Protein AF-A0A7V8VZQ3-F1 (afdb_monomer_lite)

Secondary structure (DSSP, 8-state):
-EEEEEEEEEEETTEEEEEEEEEEE-TTSTTPPPEEEEEEEESSHHHHHHHTT---HHHHHHHHHHHHHS---------------TTTHHHHHTSSS-S-----SSSSS---

Foldseek 3Di:
DDKDKAKEWDDDDPAIKIKIWIWADDPVDPPDDIHTPFIAIGSDQVVRCVRRVNPDPVNSVVNVVCRVPDDPDPDPPPPPPPPDDPPVVVVVVVVPPPPDDDDDDDDPDDPD

pLDDT: mean 75.39, std 21.77, range [37.72, 96.19]

Radius of gyration: 25.15 Å; chains: 1; bounding box: 45×66×48 Å

Sequence (112 aa):
MEKFYKAYSKPVGNRKYYFVKSYIRFPEYKNVDDLLMGYAMHINFNRACDIAGINNMHVRQRLLEQIETAPETRLVNIFRPVKPSHNFIRSLRNSFSLLNARSLSRFWKTAG

Structure (mmCIF, N/CA/C/O backbone):
data_AF-A0A7V8VZQ3-F1
#
_entry.id   AF-A0A7V8VZQ3-F1
#
loop_
_atom_site.group_PDB
_atom_site.id
_atom_site.type_symbol
_atom_site.label_atom_id
_atom_site.label_alt_id
_atom_site.label_comp_id
_atom_site.label_asym_id
_atom_site.label_entity_id
_atom_site.label_seq_id
_atom_site.pdbx_PDB_ins_code
_atom_site.Cartn_x
_atom_site.Cartn_y
_atom_site.Cartn_z
_atom_site.occupancy
_atom_site.B_iso_or_equiv
_atom_site.auth_seq_id
_atom_site.auth_comp_id
_atom_site.auth_asym_id
_atom_site.auth_atom_id
_atom_site.pdbx_PDB_model_num
ATOM 1 N N . MET A 1 1 ? -16.070 -0.155 13.270 1.00 82.56 1 MET A N 1
ATOM 2 C CA . MET A 1 1 ? -15.123 -0.782 12.305 1.00 82.56 1 MET A CA 1
ATOM 3 C C . MET A 1 1 ? -14.611 0.240 11.290 1.00 82.56 1 MET A C 1
ATOM 5 O O . MET A 1 1 ? -15.400 0.822 10.554 1.00 82.56 1 MET A O 1
ATOM 9 N N . GLU A 1 2 ? -13.298 0.449 11.234 1.00 88.75 2 GLU A N 1
ATOM 10 C CA . GLU A 1 2 ? -12.650 1.449 10.375 1.00 88.75 2 GLU A CA 1
ATOM 11 C C . GLU A 1 2 ? -11.685 0.783 9.392 1.00 88.75 2 GLU A C 1
ATOM 13 O O . GLU A 1 2 ? -10.907 -0.091 9.770 1.00 88.75 2 GLU A O 1
ATOM 18 N N . LYS A 1 3 ? -11.715 1.196 8.119 1.00 91.69 3 LYS A N 1
ATOM 19 C CA . LYS A 1 3 ? -10.774 0.716 7.098 1.00 91.69 3 LYS A CA 1
ATOM 20 C C . LYS A 1 3 ? -9.634 1.705 6.943 1.00 91.69 3 LYS A C 1
ATOM 22 O O . LYS A 1 3 ? -9.875 2.889 6.715 1.00 91.69 3 LYS A O 1
ATOM 27 N N . PHE A 1 4 ? -8.407 1.210 6.979 1.00 91.81 4 PHE A N 1
ATOM 28 C CA . PHE A 1 4 ? -7.231 2.024 6.714 1.00 91.81 4 PHE A CA 1
ATOM 29 C C . PHE A 1 4 ? -6.284 1.310 5.754 1.00 91.81 4 PHE A C 1
ATOM 31 O O . PHE A 1 4 ? -6.281 0.085 5.629 1.00 91.81 4 PHE A O 1
ATOM 38 N N . TYR A 1 5 ? -5.486 2.093 5.040 1.00 94.00 5 TYR A N 1
ATOM 39 C CA . TYR A 1 5 ? -4.672 1.602 3.937 1.00 94.00 5 TYR A CA 1
ATOM 40 C C . TYR A 1 5 ? -3.254 2.130 4.077 1.00 94.00 5 TYR A C 1
ATOM 42 O O . TYR A 1 5 ? -3.042 3.256 4.523 1.00 94.00 5 TYR A O 1
ATOM 50 N N . LYS A 1 6 ? -2.279 1.312 3.693 1.00 93.19 6 LYS A N 1
ATOM 51 C CA . LYS A 1 6 ? -0.873 1.706 3.622 1.00 93.19 6 LYS A CA 1
ATOM 52 C C . LYS A 1 6 ? -0.339 1.325 2.254 1.00 93.19 6 LYS A C 1
ATOM 54 O O . LYS A 1 6 ? -0.538 0.194 1.810 1.00 93.19 6 LYS A O 1
ATOM 59 N N . ALA A 1 7 ? 0.360 2.249 1.613 1.00 93.88 7 ALA A N 1
ATOM 60 C CA . ALA A 1 7 ? 1.053 1.985 0.368 1.00 93.88 7 ALA A CA 1
ATOM 61 C C . ALA A 1 7 ? 2.485 2.510 0.444 1.00 93.88 7 ALA A C 1
ATOM 63 O O . ALA A 1 7 ? 2.756 3.514 1.097 1.00 93.88 7 ALA A O 1
ATOM 64 N N . TYR A 1 8 ? 3.409 1.796 -0.184 1.00 93.62 8 TYR A N 1
ATOM 65 C CA . TYR A 1 8 ? 4.796 2.222 -0.324 1.00 93.62 8 TYR A CA 1
ATOM 66 C C . TYR A 1 8 ? 5.370 1.660 -1.618 1.00 93.62 8 TY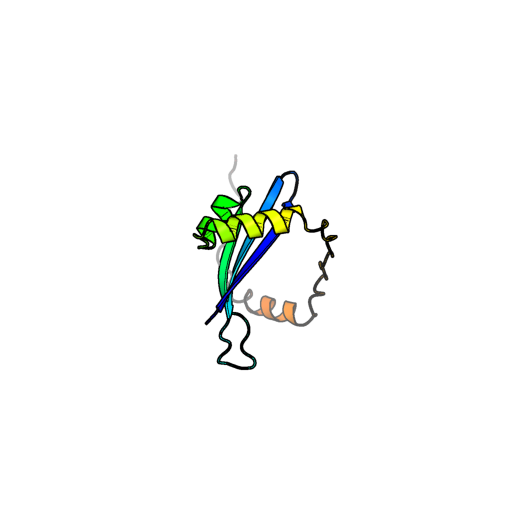R A C 1
ATOM 68 O O . TYR A 1 8 ? 4.929 0.619 -2.110 1.00 93.62 8 TYR A O 1
ATOM 76 N N . SER A 1 9 ? 6.383 2.327 -2.164 1.00 93.00 9 SER A N 1
ATOM 77 C CA . SER A 1 9 ? 7.144 1.795 -3.291 1.00 93.00 9 SER A CA 1
ATOM 78 C C . SER A 1 9 ? 8.546 1.404 -2.870 1.00 93.00 9 SER A C 1
ATOM 80 O O . SER A 1 9 ? 9.155 2.086 -2.048 1.00 93.00 9 SER A O 1
ATOM 82 N N . LYS A 1 10 ? 9.074 0.329 -3.455 1.00 90.56 10 LYS A N 1
ATOM 83 C CA . LYS A 1 10 ? 10.493 -0.014 -3.329 1.00 90.56 10 LYS A CA 1
ATOM 84 C C . LYS A 1 10 ? 11.090 -0.342 -4.694 1.00 90.56 10 LYS A C 1
ATOM 86 O O . LYS A 1 10 ? 10.444 -1.055 -5.471 1.00 90.56 10 LYS A O 1
ATOM 91 N N . PRO A 1 11 ? 12.310 0.134 -4.986 1.00 90.38 11 PRO A N 1
ATOM 92 C CA . PRO A 1 11 ? 13.079 -0.390 -6.102 1.00 90.38 11 PRO A CA 1
ATOM 93 C C . PRO A 1 11 ? 13.518 -1.822 -5.768 1.00 90.38 11 PRO A C 1
ATOM 95 O O . PRO A 1 11 ? 14.072 -2.082 -4.700 1.00 90.38 11 PRO A O 1
ATOM 98 N N . VAL A 1 12 ? 13.238 -2.765 -6.664 1.00 88.19 12 VAL A N 1
ATOM 99 C CA . VAL A 1 12 ? 13.711 -4.152 -6.573 1.00 88.19 12 VAL A CA 1
ATOM 100 C C . VAL A 1 12 ? 14.389 -4.477 -7.900 1.00 88.19 12 VAL A C 1
ATOM 102 O O . VAL A 1 12 ? 13.730 -4.629 -8.932 1.00 88.19 12 VAL A O 1
ATOM 105 N N . GLY A 1 13 ? 15.723 -4.522 -7.887 1.00 86.12 13 GLY A N 1
ATOM 106 C CA . GLY A 1 13 ? 16.524 -4.574 -9.110 1.00 86.12 13 GLY A CA 1
ATOM 107 C C . GLY A 1 13 ? 16.343 -3.301 -9.941 1.00 86.12 13 GLY A C 1
ATOM 108 O O . GLY A 1 13 ? 16.444 -2.201 -9.410 1.00 86.12 13 GLY A O 1
ATOM 109 N N . ASN A 1 14 ? 16.028 -3.455 -11.231 1.00 88.44 14 ASN A N 1
ATOM 110 C CA . ASN A 1 14 ? 15.830 -2.336 -12.163 1.00 88.44 14 ASN A CA 1
ATOM 111 C C . ASN A 1 14 ? 14.354 -1.909 -12.323 1.00 88.44 14 ASN A C 1
ATOM 113 O O . ASN A 1 14 ? 13.985 -1.292 -13.319 1.00 88.44 14 ASN A O 1
ATOM 117 N N . ARG A 1 15 ? 13.465 -2.317 -11.406 1.00 89.88 15 ARG A N 1
ATOM 118 C CA . ARG A 1 15 ? 12.024 -2.020 -11.489 1.00 89.88 15 ARG A CA 1
ATOM 119 C C . ARG A 1 15 ? 11.490 -1.496 -10.158 1.00 89.88 15 ARG A C 1
ATOM 121 O O . ARG A 1 15 ? 11.838 -2.004 -9.093 1.00 89.88 15 ARG A O 1
ATOM 128 N N . LYS A 1 16 ? 10.603 -0.499 -10.224 1.00 90.94 16 LYS A N 1
ATOM 129 C CA . LYS A 1 16 ? 9.857 0.023 -9.070 1.00 90.94 16 LYS A CA 1
ATOM 130 C C . LYS A 1 16 ? 8.623 -0.846 -8.841 1.00 90.94 16 LYS A C 1
ATOM 132 O O . LYS A 1 16 ? 7.818 -1.030 -9.751 1.00 90.94 16 LYS A O 1
ATOM 137 N N . TYR A 1 17 ? 8.482 -1.381 -7.634 1.00 94.12 17 TYR A N 1
ATOM 138 C CA . TYR A 1 17 ? 7.304 -2.138 -7.222 1.00 94.12 17 TYR A CA 1
ATOM 139 C C . TYR A 1 17 ? 6.483 -1.333 -6.227 1.00 94.12 17 TYR A C 1
ATOM 141 O O . TYR A 1 17 ? 7.034 -0.691 -5.331 1.00 94.12 17 TYR A O 1
ATOM 149 N N . TYR A 1 18 ? 5.166 -1.421 -6.369 1.00 94.44 18 TYR A N 1
ATOM 150 C CA . TYR A 1 18 ? 4.194 -0.854 -5.450 1.00 94.44 18 TYR A CA 1
ATOM 151 C C . TYR A 1 18 ? 3.659 -1.948 -4.542 1.00 94.44 18 TYR A C 1
ATOM 153 O O . TYR A 1 18 ? 3.242 -3.015 -4.997 1.00 94.44 18 TYR A O 1
ATOM 161 N N . PHE A 1 19 ? 3.672 -1.655 -3.252 1.00 95.00 19 PHE A N 1
ATOM 162 C CA . PHE A 1 19 ? 3.153 -2.505 -2.202 1.00 95.00 19 PHE A CA 1
ATOM 163 C C . PHE A 1 19 ? 1.946 -1.813 -1.602 1.00 95.00 19 PHE A C 1
ATOM 165 O O . PHE A 1 19 ? 2.044 -0.665 -1.169 1.00 95.00 19 PHE A O 1
ATOM 172 N N . VAL A 1 20 ? 0.820 -2.513 -1.566 1.00 95.75 20 VAL A N 1
ATOM 173 C CA . VAL A 1 20 ? -0.452 -1.982 -1.078 1.00 95.75 20 VAL A CA 1
ATOM 174 C C . VAL A 1 20 ? -1.000 -2.940 -0.030 1.00 95.75 20 VAL A C 1
ATOM 176 O O . VAL A 1 20 ? -1.055 -4.149 -0.254 1.00 95.75 20 VAL A O 1
ATOM 179 N N . LYS A 1 21 ? -1.372 -2.405 1.132 1.00 95.00 21 LYS A N 1
ATOM 180 C CA . LYS A 1 21 ? -1.948 -3.140 2.261 1.00 95.00 21 LYS A CA 1
ATOM 181 C C . LYS A 1 21 ? -3.255 -2.483 2.685 1.00 95.00 21 LYS A C 1
ATOM 183 O O . LYS A 1 21 ? -3.277 -1.282 2.956 1.00 95.00 21 LYS A O 1
ATOM 188 N N . SER A 1 22 ? -4.320 -3.268 2.773 1.00 94.38 22 SER A N 1
ATOM 189 C CA . SER A 1 22 ? -5.606 -2.858 3.333 1.00 94.38 22 SER A CA 1
ATOM 190 C C . SER A 1 22 ? -5.813 -3.522 4.681 1.00 94.38 22 SER A C 1
ATOM 192 O O . SER A 1 22 ? -5.652 -4.738 4.808 1.00 94.38 22 SER A O 1
ATOM 194 N N . TYR A 1 23 ? -6.220 -2.738 5.660 1.00 94.25 23 TYR A N 1
ATOM 195 C CA . TYR A 1 23 ? -6.426 -3.184 7.021 1.00 94.25 23 TYR A CA 1
ATOM 196 C C . TYR A 1 23 ? -7.799 -2.779 7.527 1.00 94.25 23 TYR A C 1
ATOM 198 O O . TYR A 1 23 ? -8.444 -1.868 6.992 1.00 94.25 23 TYR A O 1
ATOM 206 N N . ILE A 1 24 ? -8.214 -3.440 8.598 1.00 93.69 24 ILE A N 1
ATOM 207 C CA . ILE A 1 24 ? -9.442 -3.127 9.294 1.00 93.69 24 ILE A CA 1
ATOM 208 C C . ILE A 1 24 ? -9.199 -3.091 10.797 1.00 93.69 24 ILE A C 1
ATOM 210 O O . ILE A 1 24 ? -8.578 -3.986 11.370 1.00 93.69 24 ILE A O 1
ATOM 214 N N . ARG A 1 25 ? -9.662 -2.009 11.416 1.00 92.19 25 ARG A N 1
ATOM 215 C CA . ARG A 1 25 ? -9.531 -1.743 12.841 1.00 92.19 25 ARG A CA 1
ATOM 216 C C . ARG A 1 25 ? -10.893 -1.832 13.507 1.00 92.19 25 ARG A C 1
ATOM 218 O O . ARG A 1 25 ? -11.884 -1.300 12.994 1.00 92.19 25 ARG A O 1
ATOM 225 N N . PHE A 1 26 ? -10.924 -2.469 14.668 1.00 91.88 26 PHE A N 1
ATOM 226 C CA . PHE A 1 26 ? -12.104 -2.546 15.518 1.00 91.88 26 PHE A CA 1
ATOM 227 C C . PHE A 1 26 ? -11.886 -1.659 16.743 1.00 91.88 26 PHE A C 1
ATOM 229 O O . PHE A 1 26 ? -11.281 -2.114 17.714 1.00 91.88 26 PHE A O 1
ATOM 236 N N . PRO A 1 27 ? -12.309 -0.382 16.706 1.00 87.25 27 PRO A N 1
ATOM 237 C CA . PRO A 1 27 ? -12.143 0.519 17.847 1.00 87.25 27 PRO A CA 1
ATOM 238 C C . PRO A 1 27 ? -12.875 0.029 19.106 1.00 87.25 27 PRO A C 1
ATOM 240 O O . PRO A 1 27 ? -12.548 0.455 20.210 1.00 87.25 27 PRO A O 1
ATOM 243 N N . GLU A 1 28 ? -13.846 -0.871 18.946 1.00 90.56 28 GLU A N 1
ATOM 244 C CA . GLU A 1 28 ? -14.650 -1.443 20.020 1.00 90.56 28 GLU A CA 1
ATOM 245 C C . GLU A 1 28 ? -13.836 -2.381 20.936 1.00 90.56 28 GLU A C 1
ATOM 247 O O . GLU A 1 28 ? -14.174 -2.538 22.109 1.00 90.56 28 GLU A O 1
ATOM 252 N N . TYR A 1 29 ? -12.732 -2.959 20.444 1.00 87.25 29 TYR A N 1
ATOM 253 C CA . TYR A 1 29 ? -11.863 -3.843 21.223 1.00 87.25 29 TYR A CA 1
ATOM 254 C C . TYR A 1 29 ? -10.529 -3.162 21.548 1.00 87.25 29 TYR A C 1
ATOM 256 O O . TYR A 1 29 ? -9.740 -2.822 20.666 1.00 87.25 29 TYR A O 1
ATOM 264 N N . LYS A 1 30 ? -10.237 -2.993 22.843 1.00 81.94 30 LYS A N 1
ATOM 265 C CA . LYS A 1 30 ? -8.919 -2.530 23.301 1.00 81.94 30 LYS A CA 1
ATOM 266 C C . LYS A 1 30 ? -7.908 -3.678 23.193 1.00 81.94 30 LYS A C 1
ATOM 268 O O . LYS A 1 30 ? -8.218 -4.797 23.585 1.00 81.94 30 LYS A O 1
ATOM 273 N N . ASN A 1 31 ? -6.698 -3.376 22.716 1.00 85.06 31 ASN A N 1
ATOM 274 C CA . ASN A 1 31 ? -5.572 -4.315 22.548 1.00 85.06 31 ASN A CA 1
ATOM 275 C C . ASN A 1 31 ? -5.737 -5.381 21.453 1.00 85.06 31 ASN A C 1
ATOM 277 O O . ASN A 1 31 ? -5.055 -6.402 21.493 1.00 85.06 31 ASN A O 1
ATOM 281 N N . VAL A 1 32 ? -6.618 -5.159 20.480 1.00 86.44 32 VAL A N 1
ATOM 282 C CA . VAL A 1 32 ? -6.670 -6.001 19.281 1.00 86.44 32 VAL A CA 1
ATOM 283 C C . VAL A 1 32 ? -5.857 -5.330 18.185 1.00 86.44 32 VAL A C 1
ATOM 285 O O . VAL A 1 32 ? -6.088 -4.163 17.862 1.00 86.44 32 VAL A O 1
ATOM 288 N N . ASP A 1 33 ? -4.897 -6.074 17.641 1.00 89.56 33 ASP A N 1
ATOM 289 C CA . ASP A 1 33 ? -4.106 -5.630 16.502 1.00 89.56 33 ASP A CA 1
ATOM 290 C C . ASP A 1 33 ? -4.984 -5.448 15.263 1.00 89.56 33 ASP A C 1
ATOM 292 O O . ASP A 1 33 ? -5.993 -6.129 15.058 1.00 89.56 33 ASP A O 1
ATOM 296 N N . ASP A 1 34 ? -4.566 -4.533 14.399 1.00 91.69 34 ASP A N 1
ATOM 297 C CA . ASP A 1 34 ? -5.261 -4.287 13.150 1.00 91.69 34 ASP A CA 1
ATOM 298 C C . ASP A 1 34 ? -5.213 -5.519 12.233 1.00 91.69 34 ASP A C 1
ATOM 300 O O . ASP A 1 34 ? -4.142 -6.056 11.927 1.00 91.69 34 ASP A O 1
ATOM 304 N N . LEU A 1 35 ? -6.368 -5.933 11.714 1.00 92.31 35 LEU A N 1
ATOM 305 C CA . LEU A 1 35 ? -6.448 -7.096 10.837 1.00 92.31 35 LEU A CA 1
ATOM 306 C C . LEU A 1 35 ? -6.075 -6.715 9.404 1.00 92.31 35 LEU A C 1
ATOM 308 O O . LEU A 1 35 ? -6.675 -5.825 8.799 1.00 92.31 35 LEU A O 1
ATOM 312 N N . LEU A 1 36 ? -5.095 -7.417 8.834 1.00 93.75 36 LEU A N 1
ATOM 313 C CA . LEU A 1 36 ? -4.738 -7.294 7.422 1.00 93.75 36 LEU A CA 1
ATOM 314 C C . LEU A 1 36 ? -5.797 -8.002 6.566 1.00 93.75 36 LEU A C 1
ATOM 316 O O . LEU A 1 36 ? -5.879 -9.225 6.558 1.00 93.75 36 LEU A O 1
ATOM 320 N N . MET A 1 37 ? -6.576 -7.225 5.820 1.00 93.56 37 MET A N 1
ATOM 321 C CA . MET A 1 37 ? -7.637 -7.735 4.944 1.00 93.56 37 MET A CA 1
ATOM 322 C C . MET A 1 37 ? -7.142 -8.080 3.541 1.00 93.56 37 MET A C 1
ATOM 324 O O . MET A 1 37 ? -7.724 -8.922 2.866 1.00 93.56 37 MET A O 1
ATOM 328 N N . GLY A 1 38 ? -6.090 -7.407 3.081 1.00 93.00 38 GLY A N 1
ATOM 329 C CA . GLY A 1 38 ? -5.658 -7.483 1.692 1.00 93.00 38 GLY A CA 1
ATOM 330 C C . GLY A 1 38 ? -4.241 -6.969 1.526 1.00 93.00 38 GLY A C 1
ATOM 331 O O . GLY A 1 38 ? -3.824 -6.003 2.170 1.00 93.00 38 GLY A O 1
ATOM 332 N N . TYR A 1 39 ? -3.484 -7.646 0.673 1.00 95.19 39 TYR A N 1
ATOM 333 C CA . TYR A 1 39 ? -2.101 -7.312 0.380 1.00 95.19 39 TYR A CA 1
ATOM 334 C C . TYR A 1 39 ? -1.787 -7.610 -1.077 1.00 95.19 39 TYR A C 1
ATOM 336 O O . TYR A 1 39 ? -2.155 -8.659 -1.599 1.00 95.19 39 TYR A O 1
ATOM 344 N N . ALA A 1 40 ? -1.058 -6.697 -1.708 1.00 96.19 40 ALA A N 1
ATOM 345 C CA . ALA A 1 40 ? -0.592 -6.866 -3.067 1.00 96.19 40 ALA A CA 1
ATOM 346 C C . ALA A 1 40 ? 0.784 -6.241 -3.269 1.00 96.19 40 ALA A C 1
ATOM 348 O O . ALA A 1 40 ? 1.116 -5.201 -2.694 1.00 96.19 40 ALA A O 1
ATOM 349 N N . MET A 1 41 ? 1.551 -6.863 -4.158 1.00 94.19 41 MET A N 1
ATOM 350 C CA . MET A 1 41 ? 2.793 -6.337 -4.702 1.00 94.19 41 MET A CA 1
ATOM 351 C C . MET A 1 41 ? 2.703 -6.399 -6.222 1.00 94.19 41 MET A C 1
ATOM 353 O O . MET A 1 41 ? 2.502 -7.474 -6.785 1.00 94.19 41 MET A O 1
ATOM 357 N N . HIS A 1 42 ? 2.850 -5.261 -6.897 1.00 96.12 42 HIS A N 1
ATOM 358 C CA . HIS A 1 42 ? 2.812 -5.224 -8.355 1.00 96.12 42 HIS A CA 1
ATOM 359 C C . HIS A 1 42 ? 3.588 -4.023 -8.919 1.00 96.12 42 HIS A C 1
ATOM 361 O O . HIS A 1 42 ? 3.750 -3.004 -8.255 1.00 96.12 42 HIS A O 1
ATOM 367 N N . ILE A 1 43 ? 4.074 -4.134 -10.160 1.00 95.25 43 ILE A N 1
ATOM 368 C CA . ILE A 1 43 ? 4.810 -3.054 -10.856 1.00 95.25 43 ILE A CA 1
ATOM 369 C C . ILE A 1 43 ? 3.865 -1.903 -11.235 1.00 95.25 43 ILE A C 1
ATOM 371 O O . ILE A 1 43 ? 4.241 -0.740 -11.237 1.00 95.25 43 ILE A O 1
ATOM 375 N N . ASN A 1 44 ? 2.614 -2.234 -11.547 1.00 95.25 44 ASN A N 1
ATOM 376 C CA . ASN A 1 44 ? 1.534 -1.275 -11.773 1.00 95.25 44 ASN A CA 1
ATOM 377 C C . ASN A 1 44 ? 0.736 -1.066 -10.475 1.00 95.25 44 ASN A C 1
ATOM 379 O O . ASN A 1 44 ? 0.170 -2.031 -9.956 1.00 95.25 44 ASN A O 1
ATOM 383 N N . PHE A 1 45 ? 0.677 0.181 -9.998 1.00 94.31 45 PHE A N 1
ATOM 384 C CA . PHE A 1 45 ? -0.021 0.585 -8.776 1.00 94.31 45 PHE A CA 1
ATOM 385 C C . PHE A 1 45 ? -1.516 0.248 -8.795 1.00 94.31 45 PHE A C 1
ATOM 387 O O . PHE A 1 45 ? -2.014 -0.351 -7.846 1.00 94.31 45 PHE A O 1
ATOM 394 N N . ASN A 1 46 ? -2.220 0.544 -9.891 1.00 95.25 46 ASN A N 1
ATOM 395 C CA . ASN A 1 46 ? -3.659 0.285 -9.990 1.00 95.25 46 ASN A CA 1
ATOM 396 C C . ASN A 1 46 ? -3.966 -1.201 -9.821 1.00 95.25 46 ASN A C 1
ATOM 398 O O . ASN A 1 46 ? -4.851 -1.566 -9.054 1.00 95.25 46 ASN A O 1
ATOM 402 N N . ARG A 1 47 ? -3.147 -2.058 -10.437 1.00 95.94 47 ARG A N 1
ATOM 403 C CA . ARG A 1 47 ? -3.292 -3.509 -10.306 1.00 95.94 47 ARG A CA 1
ATOM 404 C C . ARG A 1 47 ? -2.959 -4.009 -8.900 1.00 95.94 47 ARG A C 1
ATOM 406 O O . ARG A 1 47 ? -3.593 -4.948 -8.431 1.00 95.94 47 ARG A O 1
ATOM 413 N N . ALA A 1 48 ? -2.011 -3.377 -8.202 1.00 95.62 48 ALA A N 1
ATOM 414 C CA . ALA A 1 48 ? -1.793 -3.654 -6.781 1.00 95.62 48 ALA A CA 1
ATOM 415 C C . ALA A 1 48 ? -3.028 -3.270 -5.944 1.00 95.62 48 ALA A C 1
ATOM 417 O O . ALA A 1 48 ? -3.441 -4.034 -5.077 1.00 95.62 48 ALA A O 1
ATOM 418 N N . CYS A 1 49 ? -3.658 -2.127 -6.223 1.00 95.25 49 CYS A N 1
ATOM 419 C CA . CYS A 1 49 ? -4.892 -1.721 -5.550 1.00 95.25 49 CYS A CA 1
ATOM 420 C C . CYS A 1 49 ? -6.063 -2.671 -5.828 1.00 95.25 49 CYS A C 1
ATOM 422 O O . CYS A 1 49 ? -6.811 -2.965 -4.898 1.00 95.25 49 CYS A O 1
ATOM 424 N N . ASP A 1 50 ? -6.202 -3.169 -7.060 1.00 96.00 50 ASP A N 1
ATOM 425 C CA . ASP A 1 50 ? -7.235 -4.146 -7.428 1.00 96.00 50 ASP A CA 1
ATOM 426 C C . ASP A 1 50 ? -7.070 -5.448 -6.627 1.00 96.00 50 ASP A C 1
ATOM 428 O O . ASP A 1 50 ? -8.019 -5.921 -6.006 1.00 96.00 50 ASP A O 1
ATOM 432 N N . ILE A 1 51 ? -5.847 -5.992 -6.566 1.00 94.94 51 ILE A N 1
ATOM 433 C CA . ILE A 1 51 ? -5.543 -7.226 -5.818 1.00 94.94 51 ILE A CA 1
ATOM 434 C C . ILE A 1 51 ? -5.740 -7.023 -4.307 1.00 94.94 51 ILE A C 1
ATOM 436 O O . ILE A 1 51 ? -6.220 -7.918 -3.618 1.00 94.94 51 ILE A O 1
ATOM 440 N N . ALA A 1 52 ? -5.404 -5.841 -3.783 1.00 93.50 52 ALA A N 1
ATOM 441 C CA . ALA A 1 52 ? -5.622 -5.494 -2.380 1.00 93.50 52 ALA A CA 1
ATOM 442 C C . ALA A 1 52 ? -7.088 -5.131 -2.052 1.00 93.50 52 ALA A C 1
ATOM 444 O O . ALA A 1 52 ? -7.378 -4.780 -0.910 1.00 93.50 52 ALA A O 1
ATOM 445 N N . GLY A 1 53 ? -8.010 -5.180 -3.023 1.00 93.38 53 GLY A N 1
ATOM 446 C CA . GLY A 1 53 ? -9.436 -4.910 -2.813 1.00 93.38 53 GLY A CA 1
ATOM 447 C C . GLY A 1 53 ? -9.786 -3.436 -2.568 1.00 93.38 53 GLY A C 1
ATOM 448 O O . GLY A 1 53 ? -10.830 -3.130 -1.987 1.00 93.38 53 GLY A O 1
ATOM 449 N N . ILE A 1 54 ? -8.927 -2.496 -2.979 1.00 93.75 54 ILE A N 1
ATOM 450 C CA . ILE A 1 54 ? -9.153 -1.054 -2.809 1.00 93.75 54 ILE A CA 1
ATOM 451 C C . ILE A 1 54 ? -9.831 -0.504 -4.060 1.00 93.75 54 ILE A C 1
ATOM 453 O O . ILE A 1 54 ? -9.151 -0.073 -4.981 1.00 93.75 54 ILE A O 1
ATOM 457 N N . ASN A 1 55 ? -11.161 -0.458 -4.105 1.00 92.12 55 ASN A N 1
ATOM 458 C CA . ASN A 1 55 ? -11.893 -0.016 -5.307 1.00 92.12 55 ASN A CA 1
ATOM 459 C C . ASN A 1 55 ? -12.167 1.499 -5.364 1.00 92.12 55 ASN A C 1
ATOM 461 O O . ASN A 1 55 ? -12.556 2.019 -6.404 1.00 92.12 55 ASN A O 1
ATOM 465 N N . ASN A 1 56 ? -11.961 2.229 -4.264 1.00 93.19 56 ASN A N 1
ATOM 466 C CA . ASN A 1 56 ? -12.258 3.661 -4.197 1.00 93.19 56 ASN A CA 1
ATOM 467 C C . ASN A 1 56 ? -11.139 4.501 -4.847 1.00 93.19 56 ASN A C 1
ATOM 469 O O . ASN A 1 56 ? -10.010 4.520 -4.351 1.00 93.19 56 ASN A O 1
ATOM 473 N N . MET A 1 57 ? -11.466 5.232 -5.918 1.00 93.62 57 MET A N 1
ATOM 474 C CA . MET A 1 57 ? -10.513 6.071 -6.659 1.00 93.62 57 MET A CA 1
ATOM 475 C C . MET A 1 57 ? -9.862 7.169 -5.811 1.00 93.62 57 MET A C 1
ATOM 477 O O . MET A 1 57 ? -8.652 7.358 -5.907 1.00 93.62 57 MET A O 1
ATOM 481 N N . HIS A 1 58 ? -10.613 7.849 -4.939 1.00 94.38 58 HIS A N 1
ATOM 482 C CA . HIS A 1 58 ? -10.055 8.912 -4.094 1.00 94.38 58 HIS A CA 1
ATOM 483 C C . HIS A 1 58 ? -8.995 8.374 -3.127 1.00 94.38 58 HIS A C 1
ATOM 485 O O . HIS A 1 58 ? -7.990 9.029 -2.857 1.00 94.38 58 HIS A O 1
ATOM 491 N N . VAL A 1 59 ? -9.198 7.150 -2.627 1.00 93.56 59 VAL A N 1
ATOM 492 C CA . VAL A 1 59 ? -8.223 6.471 -1.764 1.00 93.56 59 VAL A CA 1
ATOM 493 C C . VAL A 1 59 ? -6.973 6.103 -2.559 1.00 93.56 59 VAL A C 1
ATOM 495 O O . VAL A 1 59 ? -5.867 6.324 -2.073 1.00 93.56 59 VAL A O 1
ATOM 498 N N . ARG A 1 60 ? -7.130 5.583 -3.784 1.00 95.12 60 ARG A N 1
ATOM 499 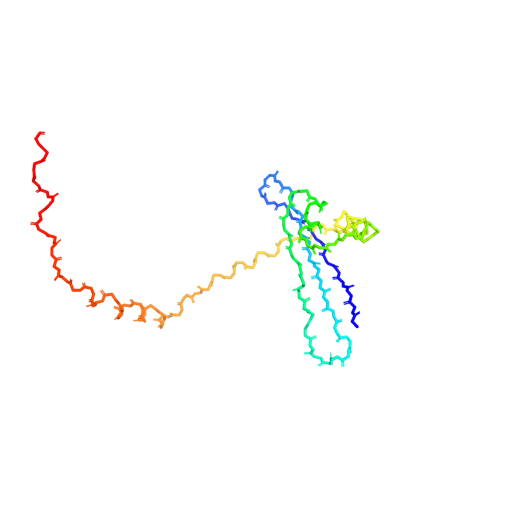C CA . ARG A 1 60 ? -5.997 5.259 -4.668 1.00 95.12 60 ARG A CA 1
ATOM 500 C C . ARG A 1 60 ? -5.141 6.488 -4.953 1.00 95.12 60 ARG A C 1
ATOM 502 O O . ARG A 1 60 ? -3.927 6.414 -4.806 1.00 95.12 60 ARG A O 1
ATOM 509 N N . GLN A 1 61 ? -5.772 7.606 -5.302 1.00 94.62 61 GLN A N 1
ATOM 510 C CA . GLN A 1 61 ? -5.070 8.847 -5.610 1.00 94.62 61 GLN A CA 1
ATOM 511 C C . GLN A 1 61 ? -4.286 9.367 -4.399 1.00 94.62 61 GLN A C 1
ATOM 513 O O . GLN A 1 61 ? -3.083 9.585 -4.502 1.00 94.62 61 GLN A O 1
ATOM 518 N N . ARG A 1 62 ? -4.923 9.434 -3.222 1.00 94.19 62 ARG A N 1
ATOM 519 C CA . ARG A 1 62 ? -4.250 9.833 -1.976 1.00 94.19 62 ARG A CA 1
ATOM 520 C C . ARG A 1 62 ? -3.054 8.934 -1.647 1.00 94.19 62 ARG A C 1
ATOM 522 O O . ARG A 1 62 ? -2.016 9.421 -1.213 1.00 94.19 62 ARG A O 1
ATOM 529 N N . LEU A 1 63 ? -3.195 7.620 -1.826 1.00 93.19 63 LEU A N 1
ATOM 530 C CA . LEU A 1 63 ? -2.110 6.665 -1.579 1.00 93.19 63 LEU A CA 1
ATOM 531 C C . LEU A 1 63 ? -0.950 6.849 -2.561 1.00 93.19 63 LEU A C 1
ATOM 533 O O . LEU A 1 63 ? 0.202 6.703 -2.164 1.00 93.19 63 LEU A O 1
ATOM 537 N N . LEU A 1 64 ? -1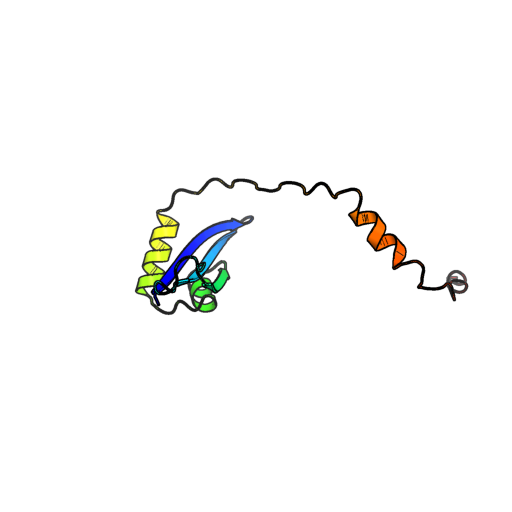.242 7.167 -3.822 1.00 92.75 64 LEU A N 1
ATOM 538 C CA . LEU A 1 64 ? -0.217 7.429 -4.826 1.00 92.75 64 LEU A CA 1
ATOM 539 C C . LEU A 1 64 ? 0.556 8.716 -4.504 1.00 92.75 64 LEU A C 1
ATOM 541 O O . LEU A 1 64 ? 1.782 8.682 -4.441 1.00 92.75 64 LEU A O 1
ATOM 545 N N . GLU A 1 65 ? -0.154 9.800 -4.187 1.00 92.94 65 GLU A N 1
ATOM 546 C CA . GLU A 1 65 ? 0.438 11.079 -3.764 1.00 92.94 65 GLU A CA 1
ATOM 547 C C . GLU A 1 65 ? 1.340 10.901 -2.531 1.00 92.94 65 GLU A C 1
ATOM 549 O O . GLU A 1 65 ? 2.449 11.435 -2.474 1.00 92.94 65 GLU A O 1
ATOM 554 N N . GLN A 1 66 ? 0.916 10.088 -1.557 1.00 90.06 66 GLN A N 1
ATOM 555 C CA . GLN A 1 66 ? 1.725 9.752 -0.382 1.00 90.06 66 GLN A CA 1
ATOM 556 C C . GLN A 1 66 ? 3.014 9.003 -0.735 1.00 90.06 66 GLN A C 1
ATOM 558 O O . GLN A 1 66 ? 4.045 9.255 -0.118 1.00 90.06 66 GLN A O 1
ATOM 563 N N . ILE A 1 67 ? 2.974 8.089 -1.708 1.00 89.75 67 ILE A N 1
ATOM 564 C CA . ILE A 1 67 ? 4.161 7.347 -2.155 1.00 89.75 67 ILE A CA 1
ATOM 565 C C . ILE A 1 67 ? 5.165 8.276 -2.843 1.00 89.75 67 ILE A C 1
ATOM 567 O O . ILE A 1 67 ? 6.368 8.088 -2.683 1.00 89.75 67 ILE A O 1
ATOM 571 N N . GLU A 1 68 ? 4.683 9.244 -3.619 1.00 86.81 68 GLU A N 1
ATOM 572 C CA . GLU A 1 68 ? 5.524 10.187 -4.366 1.00 86.81 68 GLU A CA 1
ATOM 573 C C . GLU A 1 68 ? 6.107 11.288 -3.476 1.00 86.81 68 GLU A C 1
ATOM 575 O O . GLU A 1 68 ? 7.236 11.720 -3.690 1.00 86.81 68 GLU A O 1
ATOM 580 N N . THR A 1 69 ? 5.361 11.700 -2.451 1.00 83.38 69 THR A N 1
ATOM 581 C CA . THR A 1 69 ? 5.780 12.750 -1.509 1.00 83.38 69 THR A CA 1
ATOM 582 C C . THR A 1 69 ? 6.652 12.201 -0.376 1.00 83.38 69 THR A C 1
ATOM 584 O O . THR A 1 69 ? 7.377 12.953 0.277 1.00 83.38 69 THR A O 1
ATOM 587 N N . ALA A 1 70 ? 6.596 10.894 -0.104 1.00 72.81 70 ALA A N 1
ATOM 588 C CA . ALA A 1 70 ? 7.410 10.286 0.938 1.00 72.81 70 ALA A CA 1
ATOM 589 C C . ALA A 1 70 ? 8.902 10.310 0.544 1.00 72.81 70 ALA A C 1
ATOM 591 O O . ALA A 1 70 ? 9.262 9.766 -0.503 1.00 72.81 70 ALA A O 1
ATOM 592 N N . PRO A 1 71 ? 9.795 10.876 1.381 1.00 57.56 71 PRO A N 1
ATOM 593 C CA . PRO A 1 71 ? 11.230 10.795 1.139 1.00 57.56 71 PRO A CA 1
ATOM 594 C C . PRO A 1 71 ? 11.649 9.323 1.138 1.00 57.56 71 PRO A C 1
ATOM 596 O O . PRO A 1 71 ? 11.206 8.563 2.003 1.00 57.56 71 PRO A O 1
ATOM 599 N N . GLU A 1 72 ? 12.484 8.917 0.174 1.00 55.69 72 GLU A N 1
ATOM 600 C CA . GLU A 1 72 ? 12.980 7.543 0.039 1.00 55.69 72 GLU A CA 1
ATOM 601 C C . GLU A 1 72 ? 13.493 7.027 1.390 1.00 55.69 72 GLU A C 1
ATOM 603 O O . GLU A 1 72 ? 14.583 7.370 1.856 1.00 55.69 72 GLU A O 1
ATOM 608 N N . THR A 1 73 ? 12.687 6.208 2.068 1.00 50.38 73 THR A N 1
ATOM 609 C CA . THR A 1 73 ? 13.075 5.647 3.358 1.00 50.38 73 THR A CA 1
ATOM 610 C C . THR A 1 73 ? 14.252 4.713 3.121 1.00 50.38 73 THR A C 1
ATOM 612 O O . THR A 1 73 ? 14.088 3.643 2.527 1.00 50.38 73 THR A O 1
ATOM 615 N N . ARG A 1 74 ? 15.435 5.142 3.580 1.00 41.72 74 ARG A N 1
ATOM 616 C CA . ARG A 1 74 ? 16.684 4.375 3.588 1.00 41.72 74 ARG A CA 1
ATOM 617 C C . ARG A 1 74 ? 16.404 2.940 4.035 1.00 41.72 74 ARG A C 1
ATOM 619 O O . ARG A 1 74 ? 15.840 2.704 5.103 1.00 41.72 74 ARG A O 1
ATOM 626 N N . LEU A 1 75 ? 16.790 1.982 3.200 1.00 47.97 75 LEU A N 1
ATOM 627 C CA . LEU A 1 75 ? 16.694 0.559 3.494 1.00 47.97 75 LEU A CA 1
ATOM 628 C C . LEU A 1 75 ? 17.495 0.250 4.771 1.00 47.97 75 LEU A C 1
ATOM 630 O O . LEU A 1 75 ? 18.722 0.280 4.756 1.00 47.97 75 LEU A O 1
ATOM 634 N N . VAL A 1 76 ? 16.824 -0.074 5.878 1.00 46.84 76 VAL A N 1
ATOM 635 C CA . VAL A 1 76 ? 17.483 -0.748 7.004 1.00 46.84 76 VAL A CA 1
ATOM 636 C C . VAL A 1 76 ? 17.578 -2.224 6.624 1.00 46.84 76 VAL A C 1
ATOM 638 O O . VAL A 1 76 ? 16.570 -2.930 6.601 1.00 46.84 76 VAL A O 1
ATOM 641 N N . ASN A 1 77 ? 18.779 -2.689 6.276 1.00 41.94 77 ASN A N 1
ATOM 642 C CA . ASN A 1 77 ? 19.063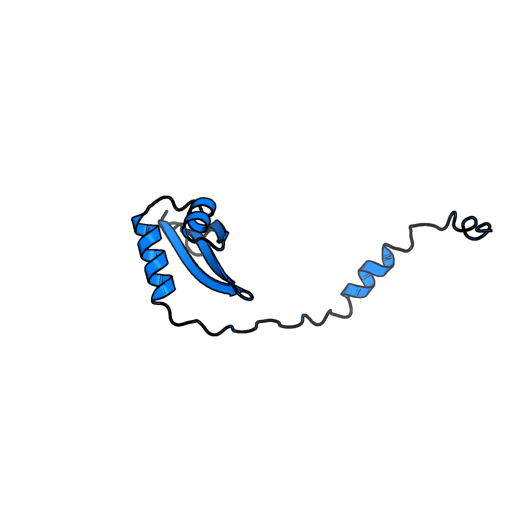 -4.108 6.062 1.00 41.94 77 ASN A CA 1
ATOM 643 C C . ASN A 1 77 ? 18.900 -4.863 7.390 1.00 41.94 77 ASN A C 1
ATOM 645 O O . ASN A 1 77 ? 19.832 -4.955 8.183 1.00 41.94 77 ASN A O 1
ATOM 649 N N . ILE A 1 78 ? 17.719 -5.436 7.636 1.00 48.09 78 ILE A N 1
ATOM 650 C CA . ILE A 1 78 ? 17.481 -6.367 8.750 1.00 48.09 78 ILE A CA 1
ATOM 651 C C . ILE A 1 78 ? 17.724 -7.805 8.267 1.00 48.09 78 ILE A C 1
ATOM 653 O O . ILE A 1 78 ? 16.908 -8.695 8.472 1.00 48.09 78 ILE A O 1
ATOM 657 N N . PHE A 1 79 ? 18.857 -8.059 7.612 1.00 48.97 79 PHE A N 1
ATOM 658 C CA . PHE A 1 79 ? 19.402 -9.414 7.572 1.00 48.97 79 PHE A CA 1
ATOM 659 C C . PHE A 1 79 ? 20.188 -9.609 8.864 1.00 48.97 79 PHE A C 1
ATOM 661 O O . PHE A 1 79 ? 21.393 -9.383 8.921 1.00 48.97 79 PHE A O 1
ATOM 668 N N . ARG A 1 80 ? 19.495 -9.991 9.940 1.00 54.28 80 ARG A N 1
ATOM 669 C CA . ARG A 1 80 ? 20.176 -10.616 11.075 1.00 54.28 80 ARG A CA 1
ATOM 670 C C . ARG A 1 80 ? 20.361 -12.085 10.699 1.00 54.28 80 ARG A C 1
ATOM 672 O O . ARG A 1 80 ? 19.349 -12.776 10.589 1.00 54.28 80 ARG A O 1
ATOM 679 N N . PRO A 1 81 ? 21.589 -12.584 10.468 1.00 51.00 81 PRO A N 1
ATOM 680 C CA . PRO A 1 81 ? 21.782 -14.017 10.317 1.00 51.00 81 PRO A CA 1
ATOM 681 C C . PRO A 1 81 ? 21.327 -14.680 11.620 1.00 51.00 81 PRO A C 1
ATOM 683 O O . PRO A 1 81 ? 21.889 -14.429 12.688 1.00 51.00 81 PRO A O 1
ATOM 686 N N . VAL A 1 82 ? 20.274 -15.494 11.546 1.00 58.97 82 VAL A N 1
ATOM 687 C CA . VAL A 1 82 ? 19.895 -16.376 12.649 1.00 58.97 82 VAL A CA 1
ATOM 688 C C . VAL A 1 82 ? 21.043 -17.368 12.785 1.00 58.97 82 VAL A C 1
ATOM 690 O O . VAL A 1 82 ? 21.210 -18.234 11.932 1.00 58.97 82 VAL A O 1
ATOM 693 N N . LYS A 1 83 ? 21.879 -17.214 13.818 1.00 54.09 83 LYS A N 1
ATOM 694 C CA . LYS A 1 83 ? 22.864 -18.241 14.170 1.00 54.09 83 LYS A CA 1
ATOM 695 C C . LYS A 1 83 ? 22.058 -19.484 14.564 1.00 54.09 83 LYS A C 1
ATOM 697 O O . LYS A 1 83 ? 21.329 -19.403 15.556 1.00 54.09 83 LYS A O 1
ATOM 702 N N . PRO A 1 84 ? 22.110 -20.593 13.807 1.00 51.59 84 PRO A N 1
ATOM 703 C CA . PRO A 1 84 ? 21.377 -21.787 14.192 1.00 51.59 84 PRO A CA 1
ATOM 704 C C . PRO A 1 84 ? 21.922 -22.253 15.541 1.00 51.59 84 PRO A C 1
ATOM 706 O O . PRO A 1 84 ? 23.129 -22.435 15.707 1.00 51.59 84 PRO A O 1
ATOM 709 N N . SER A 1 85 ? 21.041 -22.397 16.531 1.00 50.78 85 SER A N 1
ATOM 710 C CA . SER A 1 85 ? 21.439 -22.973 17.808 1.00 50.78 85 SER A CA 1
ATOM 711 C C . SER A 1 85 ? 21.802 -24.444 17.591 1.00 50.78 85 SER A C 1
ATOM 713 O O . SER A 1 85 ? 21.152 -25.171 16.833 1.00 50.78 85 SER A O 1
ATOM 715 N N . HIS A 1 86 ? 22.854 -24.887 18.277 1.00 55.97 86 HIS A N 1
ATOM 716 C CA . HIS A 1 86 ? 23.459 -26.220 18.161 1.00 55.97 86 HIS A CA 1
ATOM 717 C C . HIS A 1 86 ? 22.476 -27.385 18.442 1.00 55.97 86 HIS A C 1
ATOM 719 O O . HIS A 1 86 ? 22.779 -28.547 18.170 1.00 55.97 86 HIS A O 1
ATOM 725 N N . ASN A 1 87 ? 21.279 -27.075 18.953 1.00 55.88 87 ASN A N 1
ATOM 726 C CA . ASN A 1 87 ? 20.250 -28.035 19.341 1.00 55.88 87 ASN A CA 1
ATOM 727 C C . ASN A 1 87 ? 19.250 -28.365 18.216 1.00 55.88 87 ASN A C 1
ATOM 729 O O . ASN A 1 87 ? 18.575 -29.386 18.304 1.00 55.88 87 ASN A O 1
ATOM 733 N N . PHE A 1 88 ? 19.173 -27.571 17.139 1.00 51.56 88 PHE A N 1
ATOM 734 C CA . PHE A 1 88 ? 18.238 -27.837 16.032 1.00 51.56 88 PHE A CA 1
ATOM 735 C C . PHE A 1 88 ? 18.739 -28.944 15.084 1.00 51.56 88 PHE A C 1
ATOM 737 O O . PHE A 1 88 ? 17.965 -29.774 14.608 1.00 51.56 88 PHE A O 1
ATOM 744 N N . ILE A 1 89 ? 20.057 -29.031 14.874 1.00 52.56 89 ILE A N 1
ATOM 745 C CA . ILE A 1 89 ? 20.683 -29.986 13.938 1.00 52.56 89 ILE A CA 1
ATOM 746 C C . ILE A 1 89 ? 20.546 -31.445 14.420 1.00 52.56 89 ILE A C 1
ATOM 748 O O . ILE A 1 89 ? 20.544 -32.373 13.611 1.00 52.56 89 ILE A O 1
ATOM 752 N N . ARG A 1 90 ? 20.367 -31.682 15.727 1.00 49.06 90 ARG A N 1
AT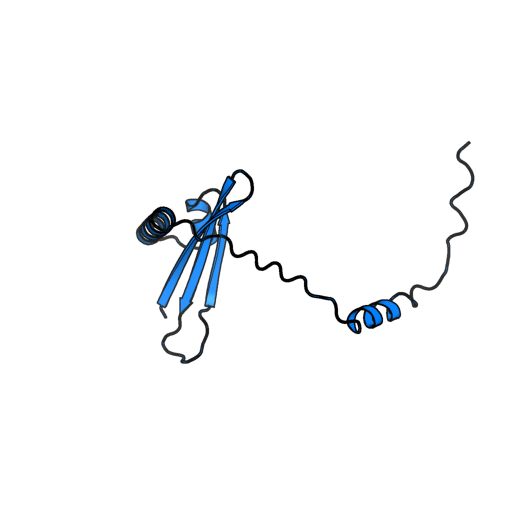OM 753 C CA . ARG A 1 90 ? 20.250 -33.044 16.279 1.00 49.06 90 ARG A CA 1
ATOM 754 C C . ARG A 1 90 ? 18.886 -33.696 16.009 1.00 49.06 90 ARG A C 1
ATOM 756 O O . ARG A 1 90 ? 18.826 -34.916 15.907 1.00 49.06 90 ARG A O 1
ATOM 763 N N . SER A 1 91 ? 17.825 -32.902 15.828 1.00 48.62 91 SER A N 1
ATOM 764 C CA . SER A 1 91 ? 16.460 -33.401 15.575 1.00 48.62 91 SER A CA 1
ATOM 765 C C . SER A 1 91 ? 16.299 -34.002 14.169 1.00 48.62 91 SER A C 1
ATOM 767 O O . SER A 1 91 ? 15.649 -35.030 13.989 1.00 48.62 91 SER A O 1
ATOM 769 N N . LEU A 1 92 ? 16.986 -33.442 13.166 1.00 48.78 92 LEU A N 1
ATOM 770 C CA . LEU A 1 92 ? 16.890 -33.915 11.777 1.00 48.78 92 LEU A CA 1
ATOM 771 C C . LEU A 1 92 ? 17.715 -35.180 11.490 1.00 48.78 92 LEU A C 1
ATOM 773 O O . LEU A 1 92 ? 17.452 -35.872 10.509 1.00 48.78 92 LEU A O 1
ATOM 777 N N . ARG A 1 93 ? 18.679 -35.533 12.352 1.00 45.34 93 ARG A N 1
ATOM 778 C CA . ARG A 1 93 ? 19.522 -36.723 12.149 1.00 45.34 93 ARG A CA 1
ATOM 779 C C . ARG A 1 93 ? 18.850 -38.032 12.582 1.00 45.34 93 ARG A C 1
ATOM 781 O O . ARG A 1 93 ? 19.242 -39.084 12.093 1.00 45.34 93 ARG A O 1
ATOM 788 N N . ASN A 1 94 ? 17.810 -37.970 13.418 1.00 48.00 94 ASN A N 1
ATOM 789 C CA . ASN A 1 94 ? 17.083 -39.158 13.886 1.00 48.00 94 ASN A CA 1
ATOM 790 C C . ASN A 1 94 ? 15.900 -39.573 12.991 1.00 48.00 94 ASN A C 1
ATOM 792 O O . ASN A 1 94 ? 15.307 -40.615 13.241 1.00 48.00 94 ASN A O 1
ATOM 796 N N . SER A 1 95 ? 15.568 -38.809 11.943 1.00 44.03 95 SER A N 1
ATOM 797 C CA . SER A 1 95 ? 14.484 -39.169 11.005 1.00 44.03 95 SER A CA 1
ATOM 798 C C . SER A 1 95 ? 14.983 -39.789 9.690 1.00 44.03 95 SER A C 1
ATOM 800 O O . SER A 1 95 ? 14.182 -40.277 8.902 1.00 44.03 95 SER A O 1
ATOM 802 N N . PHE A 1 96 ? 16.300 -39.808 9.450 1.00 43.19 96 PHE A N 1
ATOM 803 C CA . PHE A 1 96 ? 16.910 -40.328 8.215 1.00 43.19 96 PHE A CA 1
ATOM 804 C C . PHE A 1 96 ? 17.648 -41.667 8.391 1.00 43.19 96 PHE A C 1
ATOM 806 O O . PHE A 1 96 ? 18.346 -42.107 7.483 1.00 43.19 96 PHE A O 1
ATOM 813 N N . SER A 1 97 ? 17.502 -42.331 9.542 1.00 48.78 97 SER A N 1
ATOM 814 C CA . SER A 1 97 ? 18.078 -43.660 9.807 1.00 48.78 97 SER A CA 1
ATOM 815 C C . SER A 1 97 ? 17.063 -44.810 9.731 1.00 48.78 97 SER A C 1
ATOM 817 O O . SER A 1 97 ? 17.432 -45.954 9.981 1.00 48.78 97 SER A O 1
ATOM 819 N N . LEU A 1 98 ? 15.806 -44.541 9.349 1.00 47.09 98 LEU A N 1
ATOM 820 C CA . LEU A 1 98 ? 14.767 -45.569 9.161 1.00 47.09 98 LEU A CA 1
ATOM 821 C C . LEU A 1 98 ? 14.397 -45.844 7.695 1.00 47.09 98 LEU A C 1
ATOM 823 O O . LEU A 1 98 ? 13.615 -46.756 7.430 1.00 47.09 98 LEU A O 1
ATOM 827 N N . LEU A 1 99 ? 15.005 -45.150 6.725 1.00 44.78 99 LEU A N 1
ATOM 828 C CA . LEU A 1 99 ? 14.974 -45.594 5.328 1.00 44.78 99 LEU A CA 1
ATOM 829 C C . LEU A 1 99 ? 16.075 -46.630 5.121 1.00 44.78 99 LEU A C 1
ATOM 831 O O . LEU A 1 99 ? 17.196 -46.361 4.699 1.00 44.78 99 LEU A O 1
ATOM 835 N N . ASN A 1 100 ? 15.696 -47.826 5.548 1.00 45.75 100 ASN A N 1
ATOM 836 C CA . ASN A 1 100 ? 16.448 -49.052 5.511 1.00 45.75 100 ASN A CA 1
ATOM 837 C C . ASN A 1 100 ? 16.985 -49.325 4.101 1.00 45.75 100 ASN A C 1
ATOM 839 O O . ASN A 1 100 ? 16.245 -49.376 3.118 1.00 45.75 100 ASN A O 1
ATOM 843 N N . ALA A 1 101 ? 18.296 -49.533 4.060 1.00 52.28 101 ALA A N 1
ATOM 844 C CA . ALA A 1 101 ? 19.030 -50.318 3.091 1.00 52.28 101 ALA A CA 1
ATOM 845 C C . ALA A 1 101 ? 18.177 -51.397 2.397 1.00 52.28 101 ALA A C 1
ATOM 847 O O . ALA A 1 101 ? 17.819 -52.401 3.009 1.00 52.28 101 ALA A O 1
ATOM 848 N N . ARG A 1 102 ? 17.922 -51.227 1.095 1.00 46.78 102 ARG A N 1
ATOM 849 C CA . ARG A 1 102 ? 17.806 -52.319 0.115 1.00 46.78 102 ARG A CA 1
ATOM 850 C C . ARG A 1 102 ? 17.825 -51.744 -1.304 1.00 46.78 102 ARG A C 1
ATOM 852 O O . ARG A 1 102 ? 16.994 -50.922 -1.659 1.00 46.78 102 ARG A O 1
ATOM 859 N N . SER A 1 103 ? 18.757 -52.259 -2.108 1.00 43.91 103 SER A N 1
ATOM 860 C CA . SER A 1 103 ? 18.875 -52.100 -3.567 1.00 43.91 103 SER A CA 1
ATOM 861 C C . SER A 1 103 ? 19.618 -50.869 -4.113 1.00 43.91 103 SER A C 1
ATOM 863 O O . SER A 1 103 ? 19.071 -50.071 -4.866 1.00 43.91 103 SER A O 1
ATOM 865 N N . LEU A 1 104 ? 20.928 -50.807 -3.857 1.00 38.22 104 LEU A N 1
ATOM 866 C CA . LEU A 1 104 ? 21.902 -50.136 -4.732 1.00 38.22 104 LEU A CA 1
ATOM 867 C C . LEU A 1 104 ? 23.036 -51.123 -5.052 1.00 38.22 104 LEU A C 1
ATOM 869 O O . LEU A 1 104 ? 24.129 -51.060 -4.504 1.00 38.22 104 LEU A O 1
ATOM 873 N N . SER A 1 105 ? 22.748 -52.095 -5.917 1.00 46.78 105 SER A N 1
ATOM 874 C CA . SER A 1 105 ? 23.765 -52.973 -6.512 1.00 46.78 105 SER A CA 1
ATOM 875 C C . SER A 1 105 ? 23.338 -53.450 -7.899 1.00 46.78 105 SER A C 1
ATOM 877 O O . SER A 1 105 ? 23.305 -54.644 -8.174 1.00 46.78 105 SER A O 1
ATOM 879 N N . ARG A 1 106 ? 22.953 -52.523 -8.785 1.00 45.41 106 ARG A N 1
ATOM 880 C CA . ARG A 1 106 ? 22.785 -52.811 -10.221 1.00 45.41 106 ARG A CA 1
ATOM 881 C C . ARG A 1 106 ? 22.546 -51.527 -11.022 1.00 45.41 106 ARG A C 1
ATOM 883 O O . ARG A 1 106 ? 21.448 -51.330 -11.506 1.00 45.41 106 ARG A O 1
ATOM 890 N N . PHE A 1 107 ? 23.524 -50.621 -11.136 1.00 42.59 107 PHE A N 1
ATOM 891 C CA . PHE A 1 107 ? 23.423 -49.561 -12.164 1.00 42.59 107 PHE A CA 1
ATOM 892 C C . PHE A 1 107 ? 24.749 -48.931 -12.627 1.00 42.59 107 PHE A C 1
ATOM 894 O O . PHE A 1 107 ? 24.748 -47.834 -13.165 1.00 42.59 107 PHE A O 1
ATOM 901 N N . TRP A 1 108 ? 25.884 -49.617 -12.462 1.00 37.72 108 TRP A N 1
ATOM 902 C CA . TRP A 1 108 ? 27.133 -49.250 -13.148 1.00 37.72 108 TRP A CA 1
ATOM 903 C C . TRP A 1 108 ? 27.800 -50.509 -13.705 1.00 37.72 108 TRP A C 1
ATOM 905 O O . TRP A 1 108 ? 28.743 -51.055 -13.140 1.00 37.72 108 TRP A O 1
ATOM 915 N N . LYS A 1 109 ? 27.242 -51.020 -14.800 1.00 42.66 109 LYS A N 1
ATOM 916 C CA . LYS A 1 109 ? 27.937 -51.855 -15.785 1.00 42.66 109 LYS A CA 1
ATOM 917 C C . LYS A 1 109 ? 27.104 -51.817 -17.063 1.00 42.66 109 LYS A C 1
ATOM 919 O O . LYS A 1 109 ? 25.898 -51.976 -16.961 1.00 42.66 109 LYS A O 1
ATOM 924 N N . THR A 1 110 ? 27.782 -51.622 -18.194 1.00 43.25 110 THR A N 1
ATOM 925 C CA . THR A 1 110 ? 27.285 -51.508 -19.583 1.00 43.25 110 THR A CA 1
ATOM 926 C C . THR A 1 110 ? 26.792 -50.126 -20.029 1.00 43.25 110 THR A C 1
ATOM 928 O O . THR A 1 110 ? 25.612 -49.926 -20.294 1.00 43.25 110 THR A O 1
ATOM 931 N N . ALA A 1 111 ? 27.735 -49.199 -20.198 1.00 39.94 111 ALA A N 1
ATOM 932 C CA . ALA A 1 111 ? 27.779 -48.383 -21.410 1.00 39.94 111 ALA A CA 1
ATOM 933 C C . ALA A 1 111 ? 29.064 -48.800 -22.140 1.00 39.94 111 ALA A C 1
ATOM 935 O O . ALA A 1 111 ? 30.165 -48.481 -21.687 1.00 39.94 111 ALA A O 1
ATOM 936 N N . GLY A 1 112 ? 28.892 -49.673 -23.132 1.00 42.69 112 GLY A N 1
ATOM 937 C CA . GLY A 1 112 ? 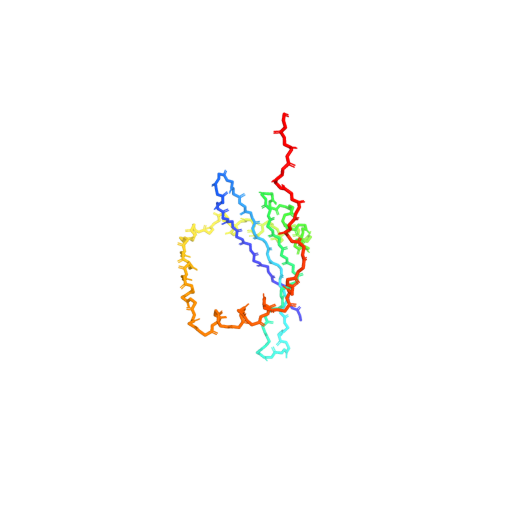29.872 -49.927 -24.186 1.00 42.69 112 GLY A CA 1
ATOM 938 C C . GLY A 1 112 ? 29.602 -48.998 -25.357 1.00 42.69 112 GLY A C 1
ATOM 939 O O . GLY A 1 112 ? 28.476 -48.450 -25.404 1.00 42.69 112 GLY A O 1
#